Protein AF-A0A645B9A8-F1 (afdb_monomer_lite)

Radius of gyration: 16.45 Å; chains: 1; bounding box: 46×28×42 Å

Secondary structure (DSSP, 8-state):
-HHHHHHHHHHHGGG-SSTT--SS-HHHHHHHHHTTSSPPPBTTB--HHHHHHHHHHHHHTTTS-HHHHHHHHHHHHHHHHH-TT--HHHHHHHHHHHHHHHHHHSTT-TTTHHHHHHHT----TT-TTHHHHHHHHHHHHHHHHHHHHHHHHHHHHHHH--

Foldseek 3Di:
DVVLQVVQCVVCVVLDPDNPDGLADPVRLVVCCVLCLAPHDDVPDDDPLSSLSSVLCSLCVVPDDSVVSSVLSVVVRVCCVVPVPDCLSVLLSVLLVLLLVQVVPPDPDPPPSPVVSVVSRDDDPPDPCRVSSVVSSVSSNVSSVVSVVVVVVSVCCVVPPD

Structure (mmCIF, N/CA/C/O backbone):
data_AF-A0A645B9A8-F1
#
_entry.id   AF-A0A645B9A8-F1
#
loop_
_atom_site.group_PDB
_atom_site.id
_atom_site.type_symbol
_atom_site.label_atom_id
_atom_site.label_alt_id
_atom_site.label_comp_id
_atom_site.label_asym_id
_atom_site.label_entity_id
_atom_site.label_seq_id
_atom_site.pdbx_PDB_ins_code
_atom_site.Cartn_x
_atom_site.Cartn_y
_atom_site.Cartn_z
_atom_site.occupancy
_atom_site.B_iso_or_equiv
_atom_site.auth_seq_id
_atom_site.auth_comp_id
_atom_site.auth_asym_id
_atom_site.auth_atom_id
_atom_site.pdbx_PDB_model_num
ATOM 1 N N . MET A 1 1 ? -7.851 -13.885 -8.455 1.00 72.25 1 MET A N 1
ATOM 2 C CA . MET A 1 1 ? -8.373 -12.703 -7.731 1.00 72.25 1 MET A CA 1
ATOM 3 C C . MET A 1 1 ? -8.758 -13.058 -6.315 1.00 72.25 1 MET A C 1
ATOM 5 O O . MET A 1 1 ? -8.190 -12.476 -5.407 1.00 72.25 1 MET A O 1
ATOM 9 N N . ASP A 1 2 ? -9.635 -14.039 -6.125 1.00 81.56 2 ASP A N 1
ATOM 10 C CA . ASP A 1 2 ? -10.173 -14.401 -4.807 1.00 81.56 2 ASP A CA 1
ATOM 11 C C . ASP A 1 2 ? -9.069 -14.788 -3.815 1.00 81.56 2 ASP A C 1
ATOM 13 O O . ASP A 1 2 ? -9.028 -14.256 -2.714 1.00 81.56 2 ASP A O 1
ATOM 17 N N . GLN A 1 3 ? -8.075 -15.559 -4.263 1.00 87.56 3 GLN A N 1
ATOM 18 C CA . GLN A 1 3 ? -6.880 -15.877 -3.470 1.00 87.56 3 GLN A CA 1
ATOM 19 C C . GLN A 1 3 ? -6.110 -14.637 -2.981 1.00 87.56 3 GLN A C 1
ATOM 21 O O . GLN A 1 3 ? -5.619 -14.629 -1.859 1.00 87.56 3 GLN A O 1
ATOM 26 N N . VAL A 1 4 ? -6.017 -13.578 -3.796 1.00 91.94 4 VAL A N 1
ATOM 27 C CA . VAL A 1 4 ? -5.301 -12.344 -3.426 1.00 91.94 4 VAL A CA 1
ATOM 28 C C . VAL A 1 4 ? -6.094 -11.579 -2.380 1.00 91.94 4 VAL A C 1
ATOM 30 O O . VAL A 1 4 ? -5.535 -11.180 -1.366 1.00 91.94 4 VAL A O 1
ATOM 33 N N . THR A 1 5 ? -7.401 -11.412 -2.590 1.00 92.88 5 THR A N 1
ATOM 34 C CA . THR A 1 5 ? -8.262 -10.744 -1.606 1.00 92.88 5 THR A CA 1
ATOM 35 C C . THR A 1 5 ? -8.293 -11.507 -0.285 1.00 92.88 5 THR A C 1
ATOM 37 O O . THR A 1 5 ? -8.183 -10.878 0.759 1.00 92.88 5 THR A O 1
ATOM 40 N N . THR A 1 6 ? -8.341 -12.844 -0.314 1.00 93.50 6 THR A N 1
ATOM 41 C CA . THR A 1 6 ? -8.257 -13.681 0.892 1.00 93.50 6 THR A CA 1
ATOM 42 C C . THR A 1 6 ? -6.913 -13.518 1.590 1.00 93.50 6 THR A C 1
ATOM 44 O O . THR A 1 6 ? -6.884 -13.300 2.794 1.00 93.50 6 THR A O 1
ATOM 47 N N . PHE A 1 7 ? -5.800 -13.559 0.851 1.00 94.62 7 PHE A N 1
ATOM 48 C CA . PHE A 1 7 ? -4.473 -13.347 1.430 1.00 94.62 7 PHE A CA 1
ATOM 49 C C . PHE A 1 7 ? -4.370 -11.987 2.130 1.00 94.62 7 PHE A C 1
ATOM 51 O O . PHE A 1 7 ? -3.916 -11.917 3.273 1.00 94.62 7 PHE A O 1
ATOM 58 N N . MET A 1 8 ? -4.835 -10.918 1.477 1.00 95.81 8 MET A N 1
ATOM 59 C CA . MET A 1 8 ? -4.830 -9.577 2.062 1.00 95.81 8 MET A CA 1
ATOM 60 C C . MET A 1 8 ? -5.710 -9.485 3.298 1.00 95.81 8 MET A C 1
ATOM 62 O O . MET A 1 8 ? -5.283 -8.935 4.309 1.00 95.81 8 MET A O 1
ATOM 66 N N . GLU A 1 9 ? -6.900 -10.073 3.242 1.00 94.25 9 GLU A N 1
ATOM 67 C CA . GLU A 1 9 ? -7.806 -10.142 4.380 1.00 94.25 9 GLU A CA 1
ATOM 68 C C . GLU A 1 9 ? -7.142 -10.832 5.578 1.00 94.25 9 GLU A C 1
ATOM 70 O O . GLU A 1 9 ? -7.130 -10.291 6.682 1.00 94.25 9 GLU A O 1
ATOM 75 N N . THR A 1 10 ? -6.514 -11.989 5.361 1.00 93.81 10 THR A N 1
ATOM 76 C CA . THR A 1 10 ? -5.836 -12.745 6.419 1.00 93.81 10 THR A CA 1
ATOM 77 C C . THR A 1 10 ? -4.654 -11.976 7.006 1.00 93.81 10 THR A C 1
ATOM 79 O O . THR A 1 10 ? -4.483 -11.969 8.223 1.00 93.81 10 THR A O 1
ATOM 82 N N . LYS A 1 11 ? -3.827 -11.335 6.171 1.00 93.25 11 LYS A N 1
ATOM 83 C CA . LYS A 1 11 ? -2.593 -10.676 6.627 1.00 93.25 11 LYS A CA 1
ATOM 84 C C . LYS A 1 11 ? -2.811 -9.289 7.221 1.00 93.25 11 LYS A C 1
ATOM 86 O O . LYS A 1 11 ? -1.996 -8.864 8.034 1.00 93.25 11 LYS A O 1
ATOM 91 N N . LEU A 1 12 ? -3.885 -8.599 6.841 1.00 92.75 12 LEU A N 1
ATOM 92 C CA . LEU A 1 12 ? -4.107 -7.201 7.213 1.00 92.75 12 LEU A CA 1
ATOM 93 C C . LEU A 1 12 ? -5.367 -6.984 8.063 1.00 92.75 12 LEU A C 1
ATOM 95 O O . LEU A 1 12 ? -5.639 -5.851 8.447 1.00 92.75 12 LEU A O 1
ATOM 99 N N . SER A 1 13 ? -6.112 -8.035 8.424 1.00 91.56 13 SER A N 1
ATOM 100 C CA . SER A 1 13 ? -7.327 -7.941 9.259 1.00 91.56 13 SER A CA 1
ATOM 101 C C . SER A 1 13 ? -7.138 -7.139 10.552 1.00 91.56 13 SER A C 1
ATOM 103 O O . SER A 1 13 ? -8.035 -6.396 10.944 1.00 91.56 13 SER A O 1
ATOM 105 N N . ALA A 1 14 ? -5.958 -7.213 11.175 1.00 87.88 14 ALA A N 1
ATOM 106 C CA . ALA A 1 14 ? -5.615 -6.466 12.388 1.00 87.88 14 ALA A CA 1
ATOM 107 C C . ALA A 1 14 ? -5.578 -4.932 12.207 1.00 87.88 14 ALA A C 1
ATOM 109 O O . ALA A 1 14 ? -5.473 -4.198 13.195 1.00 87.88 14 ALA A O 1
ATOM 110 N N . TYR A 1 15 ? -5.626 -4.434 10.968 1.00 87.06 15 TYR A N 1
ATOM 111 C CA . TYR A 1 15 ? -5.667 -3.005 10.641 1.00 87.06 15 TYR A CA 1
ATOM 112 C C . TYR A 1 15 ? -7.081 -2.474 10.389 1.00 87.06 15 TYR A C 1
ATOM 114 O O . TYR A 1 15 ? -7.242 -1.268 10.219 1.00 87.06 15 TYR A O 1
ATOM 122 N N . LYS A 1 16 ? -8.105 -3.333 10.391 1.00 89.69 16 LYS A N 1
ATOM 123 C CA . LYS A 1 16 ? -9.497 -2.884 10.312 1.00 89.69 16 LYS A CA 1
ATOM 124 C C . LYS A 1 16 ? -9.913 -2.143 11.581 1.00 89.69 16 LYS A C 1
ATOM 126 O O . LYS A 1 16 ? -9.421 -2.454 12.669 1.00 89.69 16 LYS A O 1
ATOM 131 N N . ARG A 1 17 ? -10.864 -1.217 11.441 1.00 89.00 17 ARG A N 1
ATOM 132 C CA . ARG A 1 17 ? -11.576 -0.637 12.585 1.00 89.00 17 ARG A CA 1
ATOM 133 C C . ARG A 1 17 ? -12.731 -1.547 12.996 1.00 89.00 17 ARG A C 1
ATOM 135 O O . ARG A 1 17 ? -12.865 -1.868 14.173 1.00 89.00 17 ARG A O 1
ATOM 142 N N . SER A 1 18 ? -13.512 -2.017 12.024 1.00 87.81 18 SER A N 1
ATOM 143 C CA . SER A 1 18 ? -14.673 -2.890 12.230 1.00 87.81 18 SER A CA 1
ATOM 144 C C . SER A 1 18 ? -14.524 -4.225 11.495 1.00 87.81 18 SER A C 1
ATOM 146 O O . SER A 1 18 ? -13.825 -4.326 10.488 1.00 87.81 18 SER A O 1
ATOM 148 N N . LYS A 1 19 ? -15.188 -5.284 11.985 1.00 85.75 19 LYS A N 1
ATOM 149 C CA . LYS A 1 19 ? -15.094 -6.634 11.388 1.00 85.75 19 LYS A CA 1
ATOM 150 C C . LYS A 1 19 ? -15.531 -6.657 9.917 1.00 85.75 19 LYS A C 1
ATOM 152 O O . LYS A 1 19 ? -14.916 -7.365 9.114 1.00 85.75 19 LYS A O 1
ATOM 157 N N . ASP A 1 20 ? -16.527 -5.843 9.578 1.00 88.00 20 ASP A N 1
ATOM 158 C CA . ASP A 1 20 ? -17.136 -5.785 8.247 1.00 88.00 20 ASP A CA 1
ATOM 159 C C . ASP A 1 20 ? -16.334 -4.966 7.226 1.00 88.00 20 ASP A C 1
ATOM 161 O O . ASP A 1 20 ? -16.535 -5.136 6.018 1.00 88.00 20 ASP A O 1
ATOM 165 N N . ASP A 1 21 ? -15.380 -4.142 7.683 1.00 89.25 21 ASP A N 1
ATOM 166 C CA . ASP A 1 21 ? -14.511 -3.358 6.803 1.00 89.25 21 ASP A CA 1
ATOM 167 C C . ASP A 1 21 ? -13.776 -4.282 5.834 1.00 89.25 21 ASP A C 1
ATOM 169 O O . ASP A 1 21 ? -13.283 -5.343 6.212 1.00 89.25 21 ASP A O 1
ATOM 173 N N . LYS A 1 22 ? -13.652 -3.888 4.569 1.00 88.88 22 LYS A N 1
ATOM 174 C CA . LYS A 1 22 ? -12.876 -4.658 3.589 1.00 88.88 22 LYS A CA 1
ATOM 175 C C . LYS A 1 22 ? -11.447 -4.131 3.525 1.00 88.88 22 LYS A C 1
ATOM 177 O O . LYS A 1 22 ? -11.246 -2.926 3.391 1.00 88.88 22 LYS A O 1
ATOM 182 N N . ILE A 1 23 ? -10.457 -5.029 3.556 1.00 93.94 23 ILE A N 1
ATOM 183 C CA . ILE A 1 23 ? -9.046 -4.654 3.372 1.00 93.94 23 ILE A CA 1
ATOM 184 C C . ILE A 1 23 ? -8.825 -4.110 1.957 1.00 93.94 23 ILE A C 1
ATOM 186 O O . ILE A 1 23 ? -8.508 -2.935 1.766 1.00 93.94 23 ILE A O 1
ATOM 190 N N . LEU A 1 24 ? -9.030 -4.969 0.959 1.00 94.06 24 LEU A N 1
ATOM 191 C CA . LEU A 1 24 ? -8.940 -4.646 -0.459 1.00 94.06 24 LEU A CA 1
ATOM 192 C C . LEU A 1 24 ? -10.000 -5.447 -1.212 1.00 94.06 24 LEU A C 1
ATOM 194 O O . LEU A 1 24 ? -10.028 -6.676 -1.152 1.00 94.06 24 LEU A O 1
ATOM 198 N N . THR A 1 25 ? -10.879 -4.757 -1.936 1.00 94.12 25 THR A N 1
ATOM 199 C CA . THR A 1 25 ? -11.890 -5.419 -2.770 1.00 94.12 25 THR A CA 1
ATOM 200 C C . THR A 1 25 ? -11.318 -5.789 -4.139 1.00 94.12 25 THR A C 1
ATOM 202 O O . THR A 1 25 ? -10.327 -5.214 -4.598 1.00 94.12 25 THR A O 1
ATOM 205 N N . LYS A 1 26 ? -11.977 -6.719 -4.847 1.00 93.19 26 LYS A N 1
ATOM 206 C CA . LYS A 1 26 ? -11.613 -7.076 -6.232 1.00 93.19 26 LYS A CA 1
ATOM 207 C C . LYS A 1 26 ? -11.591 -5.837 -7.137 1.00 93.19 26 LYS A C 1
ATOM 209 O O . LYS A 1 26 ? -10.684 -5.690 -7.952 1.00 93.19 26 LYS A O 1
ATOM 214 N N . THR A 1 27 ? -12.556 -4.933 -6.956 1.00 93.88 27 THR A N 1
ATOM 215 C CA . THR A 1 27 ? -12.651 -3.670 -7.698 1.00 93.88 27 THR A CA 1
ATOM 216 C C . THR A 1 27 ? -11.472 -2.749 -7.402 1.00 93.88 27 THR A C 1
ATOM 218 O O . THR A 1 27 ? -10.873 -2.245 -8.344 1.00 93.88 27 THR A O 1
ATOM 221 N N . MET A 1 28 ? -11.073 -2.585 -6.135 1.00 94.62 28 MET A N 1
ATOM 222 C CA . MET A 1 28 ? -9.907 -1.762 -5.778 1.00 94.62 28 MET A CA 1
ATOM 223 C C . MET A 1 28 ? -8.625 -2.290 -6.424 1.00 94.62 28 MET A C 1
ATOM 225 O O . MET A 1 28 ? -7.915 -1.533 -7.077 1.00 94.62 28 MET A O 1
ATOM 229 N N . ILE A 1 29 ? -8.369 -3.599 -6.326 1.00 94.75 29 ILE A N 1
ATOM 230 C CA . ILE A 1 29 ? -7.182 -4.222 -6.936 1.00 94.75 29 ILE A CA 1
ATOM 231 C C . ILE A 1 29 ? -7.191 -4.040 -8.462 1.00 94.75 29 ILE A C 1
ATOM 233 O O . ILE A 1 29 ? -6.159 -3.722 -9.052 1.00 94.75 29 ILE A O 1
ATOM 237 N N . ASN A 1 30 ? -8.349 -4.208 -9.106 1.00 92.12 30 ASN A N 1
ATOM 238 C CA . ASN A 1 30 ? -8.487 -3.963 -10.541 1.00 92.12 30 ASN A CA 1
ATOM 239 C C . ASN A 1 30 ? -8.248 -2.490 -10.897 1.00 92.12 30 ASN A C 1
ATOM 241 O O . ASN A 1 30 ? -7.621 -2.216 -11.916 1.00 92.12 30 ASN A O 1
ATOM 245 N N . ASN A 1 31 ? -8.719 -1.551 -10.074 1.00 93.38 31 ASN A N 1
ATOM 246 C CA . ASN A 1 31 ? -8.502 -0.121 -10.286 1.00 93.38 31 ASN A CA 1
ATOM 247 C C . ASN A 1 31 ? -7.017 0.234 -10.177 1.00 93.38 31 ASN A C 1
ATOM 249 O O . ASN A 1 31 ? -6.522 0.970 -11.021 1.00 93.38 31 ASN A O 1
ATOM 253 N N . TYR A 1 32 ? -6.288 -0.349 -9.225 1.00 95.31 32 TYR A N 1
ATOM 254 C CA . TYR A 1 32 ? -4.840 -0.151 -9.105 1.00 95.31 32 TYR A CA 1
ATOM 255 C C . TYR A 1 32 ? -4.066 -0.707 -10.304 1.00 95.31 32 TYR A C 1
ATOM 257 O O . TYR A 1 32 ? -3.173 -0.038 -10.817 1.00 95.31 32 TYR A O 1
ATOM 265 N N . ALA A 1 33 ? -4.448 -1.885 -10.807 1.00 92.81 33 ALA A N 1
ATOM 266 C CA . ALA A 1 33 ? -3.858 -2.436 -12.026 1.00 92.81 33 ALA A CA 1
ATOM 267 C C . ALA A 1 33 ? -4.166 -1.563 -13.260 1.00 92.81 33 ALA A C 1
ATOM 269 O O . ALA A 1 33 ? -3.284 -1.322 -14.081 1.00 92.81 33 ALA A O 1
ATOM 270 N N . LYS A 1 34 ? -5.400 -1.048 -13.384 1.00 89.88 34 LYS A N 1
ATOM 271 C CA . LYS A 1 34 ? -5.801 -0.123 -14.463 1.00 89.88 34 LYS A CA 1
ATOM 272 C C . LYS A 1 34 ? -5.060 1.213 -14.392 1.00 89.88 34 LYS A C 1
ATOM 274 O O . LYS A 1 34 ? -4.655 1.726 -15.429 1.00 89.88 34 LYS A O 1
ATOM 279 N N . ALA A 1 35 ? -4.857 1.734 -13.184 1.00 90.50 35 ALA A N 1
ATOM 280 C CA . ALA A 1 35 ? -4.062 2.929 -12.913 1.00 90.50 35 ALA A CA 1
ATOM 281 C C . ALA A 1 35 ? -2.547 2.688 -13.047 1.00 90.50 35 ALA A C 1
ATOM 283 O O . ALA A 1 35 ? -1.776 3.620 -12.884 1.00 90.50 35 ALA A O 1
ATOM 284 N N . LYS A 1 36 ? -2.119 1.457 -13.371 1.00 91.44 36 LYS A N 1
ATOM 285 C CA . LYS A 1 36 ? -0.716 1.068 -13.581 1.00 91.44 36 LYS A CA 1
ATOM 286 C C . LYS A 1 36 ? 0.190 1.265 -12.358 1.00 91.44 36 LYS A C 1
ATOM 288 O O . LYS A 1 36 ? 1.405 1.318 -12.521 1.00 91.44 36 LYS A O 1
ATOM 293 N N . LEU A 1 37 ? -0.379 1.228 -11.146 1.00 92.69 37 LEU A N 1
ATOM 294 C CA . LEU A 1 37 ? 0.388 1.274 -9.888 1.00 92.69 37 LEU A CA 1
ATOM 295 C C . LEU A 1 37 ? 1.314 0.063 -9.702 1.00 92.69 37 LEU A C 1
ATOM 297 O O . LEU A 1 37 ? 2.204 0.062 -8.858 1.00 92.69 37 LEU A O 1
ATOM 301 N N . PHE A 1 38 ? 1.063 -1.007 -10.451 1.00 91.00 38 PHE A N 1
ATOM 302 C CA . PHE A 1 38 ? 1.932 -2.166 -10.577 1.00 91.00 38 PHE A CA 1
ATOM 303 C C . PHE A 1 38 ? 1.689 -2.836 -11.941 1.00 91.00 38 PHE A C 1
ATOM 305 O O . PHE A 1 38 ? 0.627 -2.625 -12.541 1.00 91.00 38 PHE A O 1
ATOM 312 N N . PRO A 1 39 ? 2.640 -3.646 -12.451 1.00 87.56 39 PRO A N 1
ATOM 313 C CA . PRO A 1 39 ? 2.470 -4.366 -13.712 1.00 87.56 39 PRO A CA 1
ATOM 314 C C . PRO A 1 39 ? 1.181 -5.194 -13.735 1.00 87.56 39 PRO A C 1
ATOM 316 O O . PRO A 1 39 ? 0.823 -5.819 -12.743 1.00 87.56 39 PRO A O 1
ATOM 319 N N . ALA A 1 40 ? 0.468 -5.225 -14.861 1.00 87.81 40 ALA A N 1
ATOM 320 C CA . ALA A 1 40 ? -0.765 -6.002 -14.938 1.00 87.81 40 ALA A CA 1
ATOM 321 C C . ALA A 1 40 ? -0.486 -7.509 -14.718 1.00 87.81 40 ALA A C 1
ATOM 323 O O . ALA A 1 40 ? 0.469 -8.051 -15.282 1.00 87.81 40 ALA A O 1
ATOM 324 N N . PRO A 1 41 ? -1.328 -8.221 -13.948 1.00 87.75 41 PRO A N 1
ATOM 325 C CA . PRO A 1 41 ? -1.132 -9.642 -13.682 1.00 87.75 41 PRO A CA 1
ATOM 326 C C . PRO A 1 41 ? -1.336 -10.478 -14.953 1.00 87.75 41 PRO A C 1
ATOM 328 O O . PRO A 1 41 ? -2.355 -10.370 -15.641 1.00 87.75 41 PRO A O 1
ATOM 331 N N . VAL A 1 42 ? -0.419 -11.404 -15.231 1.00 86.62 42 VAL A N 1
ATOM 332 C CA . VAL A 1 42 ? -0.513 -12.296 -16.398 1.00 86.62 42 VAL A CA 1
ATOM 333 C C . VAL A 1 42 ? -1.540 -13.394 -16.125 1.00 86.62 42 VAL A C 1
ATOM 335 O O . VAL A 1 42 ? -1.413 -14.149 -15.163 1.00 86.62 42 VAL A O 1
ATOM 338 N N . LYS A 1 43 ? -2.581 -13.505 -16.962 1.00 86.69 43 LYS A N 1
ATOM 339 C CA . LYS A 1 43 ? -3.676 -14.488 -16.793 1.00 86.69 43 LYS A CA 1
ATOM 340 C C . LYS A 1 43 ? -4.292 -14.460 -15.378 1.00 86.69 43 LYS A C 1
ATOM 342 O O . LYS A 1 43 ? -4.608 -15.504 -14.812 1.00 86.69 43 LYS A O 1
ATOM 347 N N . LYS A 1 44 ? -4.439 -13.262 -14.789 1.00 83.38 44 LYS A N 1
ATOM 348 C CA . LYS A 1 44 ? -4.927 -13.038 -13.408 1.00 83.38 44 LYS A CA 1
ATOM 349 C C . LYS A 1 44 ? -4.061 -13.689 -12.312 1.00 83.38 44 LYS A C 1
ATOM 351 O O . LYS A 1 44 ? -4.536 -13.840 -11.182 1.00 83.38 44 LYS A O 1
ATOM 356 N N . LYS A 1 45 ? -2.815 -14.070 -12.620 1.00 86.94 45 LYS A N 1
ATOM 357 C CA . LYS A 1 45 ? -1.842 -14.573 -11.646 1.00 86.94 45 LYS A CA 1
ATOM 358 C C . LYS A 1 45 ? -1.045 -13.406 -11.072 1.00 86.94 45 LYS A C 1
ATOM 360 O O . LYS A 1 45 ? -0.389 -12.674 -11.806 1.00 86.94 45 LYS A O 1
ATOM 365 N N . TYR A 1 46 ? -1.118 -13.260 -9.755 1.00 93.12 46 TYR A N 1
ATOM 366 C CA . TYR A 1 46 ? -0.390 -12.252 -8.992 1.00 93.12 46 TYR A CA 1
ATOM 367 C C . TYR A 1 46 ? 0.847 -12.917 -8.401 1.00 93.12 46 TYR A C 1
ATOM 369 O O . TYR A 1 46 ? 0.737 -13.957 -7.754 1.00 93.12 46 TYR A O 1
ATOM 377 N N . ASN A 1 47 ? 2.017 -12.341 -8.654 1.00 92.81 47 ASN A N 1
ATOM 378 C CA . ASN A 1 47 ? 3.277 -12.830 -8.097 1.00 92.81 47 ASN A CA 1
ATOM 379 C C . ASN A 1 47 ? 3.626 -12.095 -6.790 1.00 92.81 47 ASN A C 1
ATOM 381 O O . ASN A 1 47 ? 2.911 -11.187 -6.361 1.00 92.81 47 ASN A O 1
ATOM 385 N N . ARG A 1 48 ? 4.757 -12.464 -6.181 1.00 93.75 48 ARG A N 1
ATOM 386 C CA . ARG A 1 48 ? 5.254 -11.863 -4.936 1.00 93.75 48 ARG A CA 1
ATOM 387 C C . ARG A 1 48 ? 5.355 -10.333 -5.006 1.00 93.75 48 ARG A C 1
ATOM 389 O O . ARG A 1 48 ? 4.923 -9.671 -4.069 1.00 93.75 48 ARG A O 1
ATOM 396 N N . ASN A 1 49 ? 5.833 -9.776 -6.117 1.00 94.69 49 ASN A N 1
ATOM 397 C CA . ASN A 1 49 ? 5.993 -8.327 -6.284 1.00 94.69 49 ASN A CA 1
ATOM 398 C C . ASN A 1 49 ? 4.642 -7.611 -6.266 1.00 94.69 49 ASN A C 1
ATOM 400 O O . ASN A 1 49 ? 4.502 -6.581 -5.613 1.00 94.69 49 ASN A O 1
ATOM 404 N N . HIS A 1 50 ? 3.617 -8.201 -6.890 1.00 95.19 50 HIS A N 1
ATOM 405 C CA . HIS A 1 50 ? 2.262 -7.656 -6.804 1.00 95.19 50 HIS A CA 1
ATOM 406 C C . HIS A 1 50 ? 1.755 -7.643 -5.359 1.00 95.19 50 HIS A C 1
ATOM 408 O O . HIS A 1 50 ? 1.116 -6.682 -4.945 1.00 95.19 50 HIS A O 1
ATOM 414 N N . LEU A 1 51 ? 2.023 -8.701 -4.586 1.00 95.75 51 LEU A N 1
ATOM 415 C CA . LEU A 1 51 ? 1.587 -8.776 -3.191 1.00 95.75 51 LEU A CA 1
ATOM 416 C C . LEU A 1 51 ? 2.294 -7.728 -2.322 1.00 95.75 51 LEU A C 1
ATOM 418 O O . LEU A 1 51 ? 1.621 -7.050 -1.552 1.00 95.75 51 LEU A O 1
ATOM 422 N N . MET A 1 52 ? 3.609 -7.549 -2.482 1.00 96.94 52 MET A N 1
ATOM 423 C CA . MET A 1 52 ? 4.371 -6.519 -1.761 1.00 96.94 52 MET A CA 1
ATOM 424 C C . MET A 1 52 ? 3.838 -5.112 -2.071 1.00 96.94 52 MET A C 1
ATOM 426 O O . MET A 1 52 ? 3.532 -4.356 -1.149 1.00 96.94 52 MET A O 1
ATOM 430 N N . LEU A 1 53 ? 3.621 -4.798 -3.355 1.00 96.94 53 LEU A N 1
ATOM 431 C CA . LEU A 1 53 ? 3.063 -3.509 -3.781 1.00 96.94 53 LEU A CA 1
ATOM 432 C C . LEU A 1 53 ? 1.646 -3.293 -3.245 1.00 96.94 53 LEU A C 1
ATOM 434 O O . LEU A 1 53 ? 1.342 -2.223 -2.736 1.00 96.94 53 LEU A O 1
ATOM 438 N N . LEU A 1 54 ? 0.777 -4.303 -3.296 1.00 97.00 54 LEU A N 1
ATOM 439 C CA . LEU A 1 54 ? -0.589 -4.175 -2.790 1.00 97.00 54 LEU A CA 1
ATOM 440 C C . LEU A 1 54 ? -0.645 -3.990 -1.262 1.00 97.00 54 LEU A C 1
ATOM 442 O O . LEU A 1 54 ? -1.527 -3.279 -0.781 1.00 97.00 54 LEU A O 1
ATOM 446 N N . VAL A 1 55 ? 0.275 -4.595 -0.499 1.00 96.62 55 VAL A N 1
ATOM 447 C CA . VAL A 1 55 ? 0.400 -4.327 0.945 1.00 96.62 55 VAL A CA 1
ATOM 448 C C . VAL A 1 55 ? 0.805 -2.870 1.168 1.00 96.62 55 VAL A C 1
ATOM 450 O O . VAL A 1 55 ? 0.157 -2.182 1.951 1.00 96.62 55 VAL A O 1
ATOM 453 N N . ILE A 1 56 ? 1.818 -2.378 0.449 1.00 96.94 56 ILE A N 1
ATOM 454 C CA . ILE A 1 56 ? 2.249 -0.975 0.530 1.00 96.94 56 ILE A CA 1
ATOM 455 C C . ILE A 1 56 ? 1.085 -0.028 0.182 1.00 96.94 56 ILE A C 1
ATOM 457 O O . ILE A 1 56 ? 0.749 0.856 0.970 1.00 96.94 56 ILE A O 1
ATOM 461 N N . ILE A 1 57 ? 0.394 -0.265 -0.937 1.00 97.00 57 ILE A N 1
ATOM 462 C CA . ILE A 1 57 ? -0.759 0.535 -1.383 1.00 97.00 57 ILE A CA 1
ATOM 463 C C . ILE A 1 57 ? -1.871 0.551 -0.327 1.00 97.00 57 ILE A C 1
ATOM 465 O O . ILE A 1 57 ? -2.482 1.596 -0.107 1.00 97.00 57 ILE A O 1
ATOM 469 N N . TYR A 1 58 ? -2.137 -0.567 0.358 1.00 95.81 58 TYR A N 1
ATOM 470 C CA . TYR A 1 58 ? -3.146 -0.604 1.421 1.00 95.81 58 TYR A CA 1
ATOM 471 C C . TYR A 1 58 ? -2.853 0.395 2.551 1.00 95.81 58 TYR A C 1
ATOM 473 O O . TYR A 1 58 ? -3.789 1.005 3.066 1.00 95.81 58 TYR A O 1
ATOM 481 N N . HIS A 1 59 ? -1.581 0.589 2.907 1.00 93.94 59 HIS A N 1
ATOM 482 C CA . HIS A 1 59 ? -1.181 1.550 3.937 1.00 93.94 59 HIS A CA 1
ATOM 483 C C . HIS A 1 59 ? -1.138 2.995 3.432 1.00 93.94 59 HIS A C 1
ATOM 485 O O . HIS A 1 59 ? -1.369 3.915 4.211 1.00 93.94 59 HIS A O 1
ATOM 491 N N . LEU A 1 60 ? -0.899 3.204 2.138 1.00 96.50 60 LEU A N 1
ATOM 492 C CA . LEU A 1 60 ? -0.868 4.540 1.542 1.00 96.50 60 LEU A CA 1
ATOM 493 C C . LEU A 1 60 ? -2.264 5.091 1.216 1.00 96.50 60 LEU A C 1
ATOM 495 O O . LEU A 1 60 ? -2.489 6.289 1.357 1.00 96.50 60 LEU A O 1
ATOM 499 N N . LYS A 1 61 ? -3.218 4.243 0.803 1.00 94.75 61 LYS A N 1
ATOM 500 C CA . LYS A 1 61 ? -4.514 4.673 0.226 1.00 94.75 61 LYS A CA 1
ATOM 501 C C . LYS A 1 61 ? -5.402 5.519 1.146 1.00 94.75 61 LYS A C 1
ATOM 503 O O . LYS A 1 61 ? -6.385 6.085 0.682 1.00 94.75 61 LYS A O 1
ATOM 508 N N . SER A 1 62 ? -5.160 5.489 2.455 1.00 90.44 62 SER A N 1
ATOM 509 C CA . SER A 1 62 ? -5.892 6.273 3.458 1.00 90.44 62 SER A CA 1
ATOM 510 C C . SER A 1 62 ? -5.297 7.660 3.688 1.00 90.44 62 SER A C 1
ATOM 512 O O . SER A 1 62 ? -5.948 8.468 4.345 1.00 90.44 62 SER A O 1
ATOM 514 N N . VAL A 1 63 ? -4.088 7.908 3.179 1.00 94.56 63 VAL A N 1
ATOM 515 C CA . VAL A 1 63 ? -3.289 9.116 3.427 1.00 94.56 63 VAL A CA 1
ATOM 516 C C . VAL A 1 63 ? -3.017 9.869 2.125 1.00 94.56 63 VAL A C 1
ATOM 518 O O . VAL A 1 63 ? -3.085 11.091 2.101 1.00 94.56 63 VAL A O 1
ATOM 521 N N . LEU A 1 64 ? -2.738 9.146 1.038 1.00 96.81 64 LEU A N 1
ATOM 522 C CA . LEU A 1 64 ? -2.346 9.707 -0.253 1.00 96.81 64 LEU A CA 1
ATOM 523 C C . LEU A 1 64 ? -3.398 9.460 -1.335 1.00 96.81 64 LEU A C 1
ATOM 525 O O . LEU A 1 64 ? -4.120 8.455 -1.312 1.00 96.81 64 LEU A O 1
ATOM 529 N N . SER A 1 65 ? -3.442 10.361 -2.320 1.00 96.44 65 SER A N 1
ATOM 530 C CA . SER A 1 65 ? -4.254 10.163 -3.518 1.00 96.44 65 SER A CA 1
ATOM 531 C C . SER A 1 65 ? -3.676 9.048 -4.397 1.00 96.44 65 SER A C 1
ATOM 533 O O . SER A 1 65 ? -2.506 8.679 -4.292 1.00 96.44 65 SER A O 1
ATOM 535 N N . ILE A 1 66 ? -4.485 8.510 -5.315 1.00 95.12 66 ILE A N 1
ATOM 536 C CA . ILE A 1 66 ? -4.010 7.472 -6.241 1.00 95.12 66 ILE A CA 1
ATOM 537 C C . ILE A 1 66 ? -2.869 7.968 -7.146 1.00 95.12 66 ILE A C 1
ATOM 539 O O . ILE A 1 66 ? -1.986 7.185 -7.480 1.00 95.12 66 ILE A O 1
ATOM 543 N N . ASN A 1 67 ? -2.871 9.258 -7.497 1.00 96.12 67 ASN A N 1
ATOM 544 C CA . ASN A 1 67 ? -1.839 9.869 -8.332 1.00 96.12 67 ASN A CA 1
ATOM 545 C C . ASN A 1 67 ? -0.521 10.009 -7.564 1.00 96.12 67 ASN A C 1
ATOM 547 O O . ASN A 1 67 ? 0.531 9.683 -8.101 1.00 96.12 67 ASN A O 1
ATOM 551 N N . ASP A 1 68 ? -0.577 10.412 -6.293 1.00 97.69 68 ASP A N 1
ATOM 552 C CA . ASP A 1 68 ? 0.623 10.507 -5.450 1.00 97.69 68 ASP A CA 1
ATOM 553 C C . ASP A 1 68 ? 1.240 9.124 -5.213 1.00 97.69 68 ASP A C 1
ATOM 555 O O . ASP A 1 68 ? 2.459 8.965 -5.226 1.00 97.69 68 ASP A O 1
ATOM 559 N N . ILE A 1 69 ? 0.397 8.098 -5.052 1.00 97.62 69 ILE A N 1
ATOM 560 C CA . ILE A 1 69 ? 0.849 6.707 -4.945 1.00 97.62 69 ILE A CA 1
ATOM 561 C C . ILE A 1 69 ? 1.513 6.243 -6.249 1.00 97.62 69 ILE A C 1
ATOM 563 O O . ILE A 1 69 ? 2.521 5.538 -6.181 1.00 97.62 69 ILE A O 1
ATOM 567 N N . ASP A 1 70 ? 0.991 6.627 -7.421 1.00 95.94 70 ASP A N 1
ATOM 568 C CA . ASP A 1 70 ? 1.641 6.327 -8.706 1.00 95.94 70 ASP A CA 1
ATOM 569 C C . ASP A 1 70 ? 3.027 6.970 -8.780 1.00 95.94 70 ASP A C 1
ATOM 571 O O . ASP A 1 70 ? 4.004 6.268 -9.034 1.00 95.94 70 ASP A O 1
ATOM 575 N N . ILE A 1 71 ? 3.131 8.267 -8.467 1.00 96.69 71 ILE A N 1
ATOM 576 C CA . ILE A 1 71 ? 4.403 9.005 -8.445 1.00 96.69 71 ILE A CA 1
ATOM 577 C C . ILE A 1 71 ? 5.409 8.314 -7.517 1.00 96.69 71 ILE A C 1
ATOM 579 O O . ILE A 1 71 ? 6.540 8.050 -7.926 1.00 96.69 71 ILE A O 1
ATOM 583 N N . LEU A 1 72 ? 4.985 7.958 -6.301 1.00 97.12 72 LEU A N 1
ATOM 584 C CA . LEU A 1 72 ? 5.834 7.313 -5.301 1.00 97.12 72 LEU A CA 1
ATOM 585 C C . LEU A 1 72 ? 6.342 5.933 -5.749 1.00 97.12 72 LEU A C 1
ATOM 587 O O . LEU A 1 72 ? 7.504 5.596 -5.533 1.00 97.12 72 LEU A O 1
ATOM 591 N N . LEU A 1 73 ? 5.478 5.111 -6.353 1.00 96.50 73 LEU A N 1
ATOM 592 C CA . LEU A 1 73 ? 5.812 3.735 -6.745 1.00 96.50 73 LEU A CA 1
ATOM 593 C C . LEU A 1 73 ? 6.423 3.640 -8.149 1.00 96.50 73 LEU A C 1
ATOM 595 O O . LEU A 1 73 ? 6.921 2.573 -8.536 1.00 96.50 73 LEU A O 1
ATOM 599 N N . LYS A 1 74 ? 6.420 4.729 -8.925 1.00 95.50 74 LYS A N 1
ATOM 600 C CA . LYS A 1 74 ? 6.928 4.743 -10.298 1.00 95.50 74 LYS A CA 1
ATOM 601 C C . LYS A 1 74 ? 8.387 4.305 -10.422 1.00 95.50 74 LYS A C 1
ATOM 603 O O . LYS A 1 74 ? 8.653 3.489 -11.310 1.00 95.50 74 LYS A O 1
ATOM 608 N N . PRO A 1 7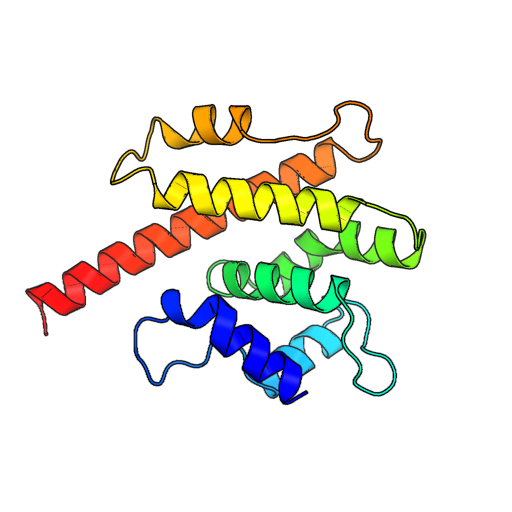5 ? 9.325 4.762 -9.569 1.00 94.88 75 PRO A N 1
ATOM 609 C CA . PRO A 1 75 ? 10.718 4.338 -9.667 1.00 94.88 75 PRO A CA 1
ATOM 610 C C . PRO A 1 75 ? 10.865 2.826 -9.473 1.00 94.88 75 PRO A C 1
ATOM 612 O O . PRO A 1 75 ? 11.512 2.162 -10.279 1.00 94.88 75 PRO A O 1
ATOM 615 N N . ILE A 1 76 ? 10.165 2.262 -8.482 1.00 94.62 76 ILE A N 1
ATOM 616 C CA . ILE A 1 76 ? 10.181 0.821 -8.193 1.00 94.62 76 ILE A CA 1
ATOM 617 C C . ILE A 1 76 ? 9.606 0.028 -9.368 1.00 94.62 76 ILE A C 1
ATOM 619 O O . ILE A 1 76 ? 10.206 -0.936 -9.837 1.00 94.62 76 ILE A O 1
ATOM 623 N N . THR A 1 77 ? 8.420 0.408 -9.845 1.00 93.25 77 THR A N 1
ATOM 624 C CA . THR A 1 77 ? 7.742 -0.330 -10.920 1.00 93.25 77 THR A CA 1
ATOM 625 C C . THR A 1 77 ? 8.510 -0.254 -12.233 1.00 93.25 77 THR A C 1
ATOM 627 O O . THR A 1 77 ? 8.615 -1.265 -12.925 1.00 93.25 77 THR A O 1
ATOM 630 N N . THR A 1 78 ? 9.103 0.900 -12.543 1.00 92.81 78 THR A N 1
ATOM 631 C CA . THR A 1 78 ? 9.978 1.069 -13.709 1.00 92.81 78 THR A CA 1
ATOM 632 C C . THR A 1 78 ? 11.194 0.156 -13.596 1.00 92.81 78 THR A C 1
ATOM 634 O O . THR A 1 78 ? 11.473 -0.596 -14.530 1.00 92.81 78 THR A O 1
ATOM 637 N N . GLU A 1 79 ? 11.860 0.125 -12.442 1.00 91.44 79 GLU A N 1
ATOM 638 C CA . GLU A 1 79 ? 13.028 -0.730 -12.231 1.00 91.44 79 GLU A CA 1
ATOM 639 C C . GLU A 1 79 ? 12.698 -2.226 -12.335 1.00 91.44 79 GLU A C 1
ATOM 641 O O . GLU A 1 79 ? 13.435 -2.981 -12.963 1.00 91.44 79 GLU A O 1
ATOM 646 N N . LEU A 1 80 ? 11.549 -2.659 -11.810 1.00 90.12 80 LEU A N 1
ATOM 647 C CA . LEU A 1 80 ? 11.085 -4.043 -11.951 1.00 90.12 80 LEU A CA 1
ATOM 648 C C . LEU A 1 80 ? 10.807 -4.435 -13.407 1.00 90.12 80 LEU A C 1
ATOM 650 O O . LEU A 1 80 ? 10.937 -5.608 -13.760 1.00 90.12 80 LEU A O 1
ATOM 654 N N . THR A 1 81 ? 10.395 -3.480 -14.246 1.00 87.38 81 THR A N 1
ATOM 655 C CA . THR A 1 81 ? 10.159 -3.737 -15.675 1.00 87.38 81 THR A CA 1
ATOM 656 C C . THR A 1 81 ? 11.441 -3.750 -16.501 1.00 87.38 81 THR A C 1
ATOM 658 O O . THR A 1 81 ? 11.521 -4.511 -17.462 1.00 87.38 81 THR A O 1
ATOM 661 N N . THR A 1 82 ? 12.444 -2.949 -16.136 1.00 89.56 82 THR A N 1
ATOM 662 C CA . THR A 1 82 ? 13.715 -2.852 -16.873 1.00 89.56 82 THR A CA 1
ATOM 663 C C . THR A 1 82 ? 14.759 -3.853 -16.385 1.00 89.56 82 THR A C 1
ATOM 665 O O . THR A 1 82 ? 15.604 -4.289 -17.164 1.00 89.56 82 THR A O 1
ATOM 668 N N . ASN A 1 83 ? 14.689 -4.263 -15.118 1.00 88.81 83 ASN A N 1
ATOM 669 C CA . ASN A 1 83 ? 15.596 -5.215 -14.498 1.00 88.81 83 ASN A CA 1
ATOM 670 C C . ASN A 1 83 ? 14.819 -6.232 -13.652 1.00 88.81 83 ASN A C 1
ATOM 672 O O . ASN A 1 83 ? 14.539 -6.021 -12.472 1.00 88.81 83 ASN A O 1
ATOM 676 N N . ALA A 1 84 ? 14.562 -7.407 -14.230 1.00 81.81 84 ALA A N 1
ATOM 677 C CA . ALA A 1 84 ? 13.857 -8.496 -13.551 1.00 81.81 84 ALA A CA 1
ATOM 678 C C . ALA A 1 84 ? 14.576 -9.035 -12.293 1.00 81.81 84 AL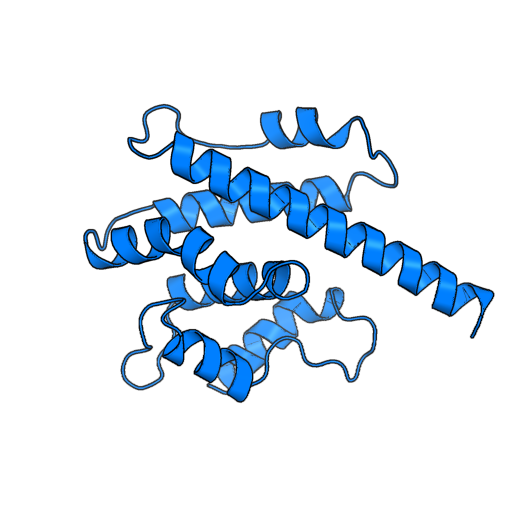A A C 1
ATOM 680 O O . ALA A 1 84 ? 13.965 -9.768 -11.518 1.00 81.81 84 ALA A O 1
ATOM 681 N N . LYS A 1 85 ? 15.862 -8.707 -12.097 1.00 87.06 85 LYS A N 1
ATOM 682 C CA . LYS A 1 85 ? 16.660 -9.075 -10.914 1.00 87.06 85 LYS A CA 1
ATOM 683 C C . LYS A 1 85 ? 16.826 -7.920 -9.919 1.00 87.06 85 LYS A C 1
ATOM 685 O O . LYS A 1 85 ? 17.607 -8.060 -8.978 1.00 87.06 85 LYS A O 1
ATOM 690 N N . SER A 1 86 ? 16.156 -6.785 -10.136 1.00 90.56 86 SER A N 1
ATOM 691 C CA . SER A 1 86 ? 16.158 -5.682 -9.175 1.00 90.56 86 SER A CA 1
ATOM 692 C C . SER A 1 86 ? 15.690 -6.179 -7.808 1.00 90.56 86 SER A C 1
ATOM 694 O O . SER A 1 86 ? 14.729 -6.940 -7.721 1.00 90.56 86 SER A O 1
ATOM 696 N N . LYS A 1 87 ? 16.388 -5.741 -6.757 1.00 92.44 87 LYS A N 1
ATOM 697 C CA . LYS A 1 87 ? 16.035 -6.009 -5.357 1.00 92.44 87 LYS A CA 1
ATOM 698 C C . LYS A 1 87 ? 15.378 -4.811 -4.675 1.00 92.44 87 LYS A C 1
ATOM 700 O O . LYS A 1 87 ? 15.135 -4.844 -3.473 1.00 92.44 87 LYS A O 1
ATOM 705 N N . THR A 1 88 ? 15.131 -3.731 -5.411 1.00 93.62 88 THR A N 1
ATOM 706 C CA . THR A 1 88 ? 14.677 -2.457 -4.843 1.00 93.62 88 THR A CA 1
ATOM 707 C C . THR A 1 88 ? 13.348 -2.602 -4.121 1.00 93.62 88 THR A C 1
ATOM 709 O O . THR A 1 88 ? 13.200 -2.113 -3.004 1.00 93.62 88 THR A O 1
ATOM 712 N N . LEU A 1 89 ? 12.388 -3.322 -4.711 1.00 95.94 89 LEU A N 1
ATOM 713 C CA . LEU A 1 89 ? 11.106 -3.565 -4.052 1.00 95.94 89 LEU A CA 1
ATOM 714 C C . LEU A 1 89 ? 11.281 -4.408 -2.786 1.00 95.94 89 LEU A C 1
ATOM 716 O O . LEU A 1 89 ? 10.639 -4.121 -1.781 1.00 95.94 89 LEU A O 1
ATOM 720 N N . GLU A 1 90 ? 12.125 -5.437 -2.816 1.00 96.00 90 GLU A N 1
ATOM 721 C CA . GLU A 1 90 ? 12.408 -6.272 -1.653 1.00 96.00 90 GLU A CA 1
ATOM 722 C C . GLU A 1 90 ? 13.022 -5.461 -0.513 1.00 96.00 90 GLU A C 1
ATOM 724 O O . GLU A 1 90 ? 12.561 -5.610 0.615 1.00 96.00 90 GLU A O 1
ATOM 729 N N . VAL A 1 91 ? 13.991 -4.588 -0.812 1.00 95.75 91 VAL A N 1
ATOM 730 C CA . VAL A 1 91 ? 14.642 -3.700 0.167 1.00 95.75 91 VAL A CA 1
ATOM 731 C C . VAL A 1 91 ? 13.644 -2.698 0.742 1.00 95.75 91 VAL A C 1
ATOM 733 O O . VAL A 1 91 ? 13.563 -2.544 1.960 1.00 95.75 91 VAL A O 1
ATOM 736 N N . VAL A 1 92 ? 12.837 -2.047 -0.102 1.00 96.50 92 VAL A N 1
ATOM 737 C CA . VAL A 1 92 ? 11.783 -1.132 0.366 1.00 96.50 92 VAL A CA 1
ATOM 738 C C . VAL A 1 92 ? 10.782 -1.883 1.244 1.00 96.50 92 VAL A C 1
ATOM 740 O O . VAL A 1 92 ? 10.415 -1.410 2.316 1.00 96.50 92 VAL A O 1
ATOM 743 N N . TYR A 1 93 ? 10.349 -3.071 0.821 1.00 97.19 93 TYR A N 1
ATOM 744 C CA . TYR A 1 93 ? 9.350 -3.850 1.541 1.00 97.19 93 TYR A CA 1
ATOM 745 C C . TYR A 1 93 ? 9.876 -4.396 2.877 1.00 97.19 93 TYR A C 1
ATOM 747 O O . TYR A 1 93 ? 9.149 -4.353 3.868 1.00 97.19 93 TYR A O 1
ATOM 755 N N . SER A 1 94 ? 11.117 -4.886 2.949 1.00 95.69 94 SER A N 1
ATOM 756 C CA . SER A 1 94 ? 11.704 -5.363 4.209 1.00 95.69 94 SER A CA 1
ATOM 757 C C . SER A 1 94 ? 11.853 -4.227 5.216 1.00 95.69 94 SER A C 1
ATOM 759 O O . SER A 1 94 ? 11.410 -4.366 6.357 1.00 95.69 94 SER A O 1
ATOM 761 N N . ASN A 1 95 ? 12.379 -3.082 4.779 1.00 94.00 95 ASN A N 1
ATOM 762 C CA . ASN A 1 95 ? 12.523 -1.893 5.614 1.00 94.00 95 ASN A CA 1
ATOM 763 C C . ASN A 1 95 ? 11.164 -1.339 6.056 1.00 94.00 95 ASN A C 1
ATOM 765 O O . ASN A 1 95 ? 10.974 -1.006 7.224 1.00 94.00 95 ASN A O 1
ATOM 769 N N . PHE A 1 96 ? 10.169 -1.355 5.171 1.00 93.75 96 PHE A N 1
ATOM 770 C CA . PHE A 1 96 ? 8.789 -1.040 5.520 1.00 93.75 96 PHE A CA 1
ATOM 771 C C . PHE A 1 96 ? 8.239 -1.923 6.654 1.00 93.75 96 PHE A C 1
ATOM 773 O O . PHE A 1 96 ? 7.586 -1.418 7.569 1.00 93.75 96 PHE A O 1
ATOM 780 N N . LEU A 1 97 ? 8.513 -3.231 6.641 1.00 91.69 97 LEU A N 1
ATOM 781 C CA . LEU A 1 97 ? 8.090 -4.128 7.722 1.00 91.69 97 LEU A CA 1
ATOM 782 C C . LEU A 1 97 ? 8.821 -3.842 9.042 1.00 91.69 97 LEU A C 1
ATOM 784 O O . LEU A 1 97 ? 8.200 -3.947 10.103 1.00 91.69 97 LEU A O 1
ATOM 788 N N . ILE A 1 98 ? 10.101 -3.459 8.986 1.00 89.31 98 ILE A N 1
ATOM 789 C CA . ILE A 1 98 ? 10.864 -3.015 10.163 1.00 89.31 98 ILE A CA 1
ATOM 790 C C . ILE A 1 98 ? 10.208 -1.766 10.756 1.00 89.31 98 ILE A C 1
ATOM 792 O O . ILE A 1 98 ? 9.830 -1.790 11.925 1.00 89.31 98 ILE A O 1
ATOM 796 N N . ILE A 1 99 ? 9.954 -0.739 9.938 1.00 85.75 99 ILE A N 1
ATOM 797 C CA . ILE A 1 99 ? 9.255 0.494 10.340 1.00 85.75 99 ILE A CA 1
ATOM 798 C C . ILE A 1 99 ? 7.924 0.168 11.027 1.00 85.75 99 ILE A C 1
ATOM 800 O O . ILE A 1 99 ? 7.649 0.637 12.133 1.00 85.75 99 ILE A O 1
ATOM 804 N N . GLN A 1 100 ? 7.098 -0.674 10.398 1.00 84.12 100 GLN A N 1
ATOM 805 C CA . GLN A 1 100 ? 5.808 -1.067 10.962 1.00 84.12 100 GLN A CA 1
ATOM 806 C C . GLN A 1 100 ? 5.939 -1.763 12.315 1.00 84.12 100 GLN A C 1
ATOM 808 O O . GLN A 1 100 ? 5.089 -1.565 13.187 1.00 84.12 100 GLN A O 1
ATOM 813 N N . LYS A 1 101 ? 6.950 -2.618 12.481 1.00 83.38 101 LYS A N 1
ATOM 814 C CA . LYS A 1 101 ? 7.197 -3.318 13.740 1.00 83.38 101 LYS A CA 1
ATOM 815 C C . LYS A 1 101 ? 7.646 -2.331 14.816 1.00 83.38 101 LYS A C 1
ATOM 817 O O . LYS A 1 101 ? 7.048 -2.336 15.887 1.00 83.38 101 LYS A O 1
ATOM 822 N N . SER A 1 102 ? 8.605 -1.461 14.501 1.00 79.38 102 SER A N 1
ATOM 823 C CA . SER A 1 102 ? 9.157 -0.466 15.425 1.00 79.38 102 SER A CA 1
ATOM 824 C C . SER A 1 102 ? 8.088 0.497 15.945 1.00 79.38 102 SER A C 1
ATOM 826 O O . SER A 1 102 ? 7.973 0.682 17.155 1.00 79.38 102 SER A O 1
ATOM 828 N N . ILE A 1 103 ? 7.235 1.029 15.059 1.00 75.38 103 ILE A N 1
ATOM 829 C CA . ILE A 1 103 ? 6.152 1.952 15.446 1.00 75.38 103 ILE A CA 1
ATOM 830 C C . ILE A 1 103 ? 5.095 1.253 16.313 1.00 75.38 103 ILE A C 1
ATOM 832 O O . ILE A 1 103 ? 4.553 1.853 17.236 1.00 75.38 103 ILE A O 1
ATOM 836 N N . LYS A 1 104 ? 4.797 -0.029 16.055 1.00 72.38 104 LYS A N 1
ATOM 837 C CA . LYS A 1 104 ? 3.858 -0.793 16.895 1.00 72.38 104 LYS A CA 1
ATOM 838 C C . LYS A 1 104 ? 4.395 -1.052 18.301 1.00 72.38 104 LYS A C 1
ATOM 840 O O . LYS A 1 104 ? 3.592 -1.136 19.223 1.00 72.38 104 LYS A O 1
ATOM 845 N N . THR A 1 105 ? 5.705 -1.243 18.451 1.00 67.19 105 THR A N 1
ATOM 846 C CA . THR A 1 105 ? 6.340 -1.520 19.750 1.00 67.19 105 THR A CA 1
ATOM 847 C C . THR A 1 105 ? 6.602 -0.264 20.572 1.00 67.19 105 THR A C 1
ATOM 849 O O . THR A 1 105 ? 6.657 -0.354 21.794 1.00 67.19 105 THR A O 1
ATOM 852 N N . SER A 1 106 ? 6.748 0.901 19.936 1.00 64.62 106 SER A N 1
ATOM 853 C CA . SER A 1 106 ? 6.858 2.178 20.640 1.00 64.62 106 SER A CA 1
ATOM 854 C C . SER A 1 106 ? 5.469 2.637 21.090 1.00 64.62 106 SER A C 1
ATOM 856 O O . SER A 1 106 ? 4.811 3.426 20.411 1.00 64.62 106 SER A O 1
ATOM 858 N N . GLU A 1 107 ? 4.977 2.124 22.215 1.00 52.25 107 GLU A N 1
ATOM 859 C CA . GLU A 1 107 ? 3.806 2.706 22.872 1.00 52.25 107 GLU A CA 1
ATOM 860 C C . GLU A 1 107 ? 4.070 4.206 23.122 1.00 52.25 107 GLU A C 1
ATOM 862 O O . GLU A 1 107 ? 4.941 4.569 23.905 1.00 52.25 107 GLU A O 1
ATOM 867 N N . LEU A 1 108 ? 3.339 5.091 22.429 1.00 48.28 108 LEU A N 1
ATOM 868 C CA . LEU A 1 108 ? 3.195 6.517 22.780 1.00 48.28 108 LEU A CA 1
ATOM 869 C C . LEU A 1 108 ? 4.485 7.378 22.827 1.00 48.28 108 LEU A C 1
ATOM 871 O O . LEU A 1 108 ? 4.541 8.361 23.560 1.00 48.28 108 LEU A O 1
ATOM 875 N N . GLY A 1 109 ? 5.505 7.087 22.015 1.00 50.22 109 GLY A N 1
ATOM 876 C CA . GLY A 1 109 ? 6.760 7.859 21.973 1.00 50.22 109 GLY A CA 1
ATOM 877 C C . GLY A 1 109 ? 6.989 8.641 20.674 1.00 50.22 109 GLY A C 1
ATOM 878 O O . GLY A 1 109 ? 7.934 8.338 19.950 1.00 50.22 109 GLY A O 1
ATOM 879 N N . HIS A 1 110 ? 6.160 9.646 20.365 1.00 54.22 110 HIS A N 1
ATOM 880 C CA . HIS A 1 110 ? 6.185 10.386 19.084 1.00 54.22 110 HIS A CA 1
ATOM 881 C C . HIS A 1 110 ? 7.495 11.148 18.757 1.00 54.22 110 HIS A C 1
ATOM 883 O O . HIS A 1 110 ? 7.637 11.624 17.635 1.00 54.22 110 HIS A O 1
ATOM 889 N N . SER A 1 111 ? 8.478 11.245 19.665 1.00 47.41 111 SER A N 1
ATOM 890 C CA . SER A 1 111 ? 9.754 11.943 19.400 1.00 47.41 111 SER A CA 1
ATOM 891 C C . SER A 1 111 ? 11.004 11.049 19.339 1.00 47.41 111 SER A C 1
ATOM 893 O O . SER A 1 111 ? 11.955 11.409 18.649 1.00 47.41 111 SER A O 1
ATOM 895 N N . LEU A 1 112 ? 11.020 9.869 19.980 1.00 46.78 112 LEU A N 1
ATOM 896 C CA . LEU A 1 112 ? 12.165 8.935 19.919 1.00 46.78 112 LEU A CA 1
ATOM 897 C C . LEU A 1 112 ? 12.132 8.011 18.691 1.00 46.78 112 LEU A C 1
ATOM 899 O O . LEU A 1 112 ? 13.165 7.466 18.299 1.00 46.78 112 LEU A O 1
ATOM 903 N N . ALA A 1 113 ? 10.959 7.850 18.074 1.00 55.00 113 ALA A N 1
ATOM 904 C CA . ALA A 1 113 ? 10.741 6.871 17.019 1.00 55.00 113 ALA A CA 1
ATOM 905 C C . ALA A 1 113 ? 11.565 7.156 15.752 1.00 55.00 113 ALA A C 1
ATOM 907 O O . ALA A 1 113 ? 12.109 6.226 15.177 1.00 55.00 113 ALA A O 1
ATOM 908 N N . ASN A 1 114 ? 11.742 8.414 15.333 1.00 59.00 114 ASN A N 1
ATOM 909 C CA . ASN A 1 114 ? 12.387 8.705 14.043 1.00 59.00 114 ASN A CA 1
ATOM 910 C C . ASN A 1 114 ? 13.863 8.291 13.997 1.00 59.00 114 ASN A C 1
ATOM 912 O O . ASN A 1 114 ? 14.287 7.673 13.025 1.00 59.00 114 ASN A O 1
ATOM 916 N N . LYS A 1 115 ? 14.638 8.576 15.052 1.00 61.62 115 LYS A N 1
ATOM 917 C CA . LYS A 1 115 ? 16.062 8.214 15.093 1.00 61.62 115 LYS A CA 1
ATOM 918 C C . LYS A 1 115 ? 16.256 6.698 15.207 1.00 61.62 115 LYS A C 1
ATOM 920 O O . LYS A 1 115 ? 17.043 6.137 14.460 1.00 61.62 115 LYS A O 1
ATOM 925 N N . GLN A 1 116 ? 15.470 6.034 16.057 1.00 63.47 116 GLN A N 1
ATOM 926 C CA . GLN A 1 116 ? 15.512 4.574 16.205 1.00 63.47 116 GLN A CA 1
ATOM 927 C C . GLN A 1 116 ? 15.027 3.838 14.951 1.00 63.47 116 GLN A C 1
ATOM 929 O O . GLN A 1 116 ? 15.552 2.785 14.610 1.00 63.47 116 GLN A O 1
ATOM 934 N N . ILE A 1 117 ? 14.023 4.381 14.256 1.00 69.25 117 ILE A N 1
ATOM 935 C CA . ILE A 1 117 ? 13.540 3.822 12.994 1.00 69.25 117 ILE A CA 1
ATOM 936 C C . ILE A 1 117 ? 14.624 3.935 11.929 1.00 69.25 117 ILE A C 1
ATOM 938 O O . ILE A 1 117 ? 14.884 2.936 11.272 1.00 69.25 117 ILE A O 1
ATOM 942 N N . LEU A 1 118 ? 15.263 5.104 11.791 1.00 69.06 118 LEU A N 1
ATOM 943 C CA . LEU A 1 118 ? 16.349 5.318 10.831 1.00 69.06 118 LEU A CA 1
ATOM 944 C C . LEU A 1 118 ? 17.554 4.409 11.117 1.00 69.06 118 LEU A C 1
ATOM 946 O O . LEU A 1 118 ? 18.084 3.812 10.189 1.00 69.06 118 LEU A O 1
ATOM 950 N N . GLU A 1 119 ? 17.935 4.239 12.385 1.00 70.69 119 GLU A N 1
ATOM 951 C CA . GLU A 1 119 ? 19.006 3.317 12.802 1.00 70.69 119 GLU A CA 1
ATOM 952 C C . GLU A 1 119 ? 18.657 1.836 12.571 1.00 70.69 119 GLU A C 1
ATOM 954 O O . GLU A 1 119 ? 19.552 1.007 12.428 1.00 70.69 119 GLU A O 1
ATOM 959 N N . ALA A 1 120 ? 17.367 1.489 12.526 1.00 75.56 120 ALA A N 1
ATOM 960 C CA . ALA A 1 120 ? 16.905 0.130 12.257 1.00 75.56 120 ALA A CA 1
ATOM 961 C C . ALA A 1 120 ? 16.781 -0.187 10.757 1.00 75.56 120 ALA A C 1
ATOM 963 O O . ALA A 1 120 ? 16.514 -1.343 10.414 1.00 75.56 120 ALA A O 1
ATOM 964 N N .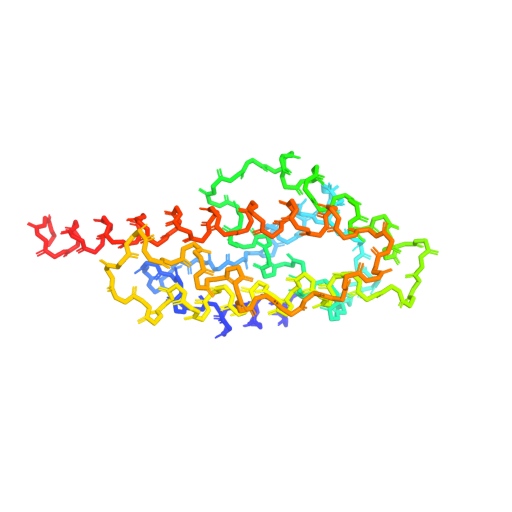 LEU A 1 121 ? 16.922 0.807 9.872 1.00 83.38 121 LEU A N 1
ATOM 965 C CA . LEU A 1 121 ? 16.870 0.574 8.433 1.00 83.38 121 LEU A CA 1
ATOM 966 C C . LEU A 1 121 ? 18.133 -0.164 7.982 1.00 83.38 121 LEU A C 1
ATOM 968 O O . LEU A 1 121 ? 19.254 0.285 8.199 1.00 83.38 121 LEU A O 1
ATOM 972 N N . ASP A 1 122 ? 17.930 -1.291 7.311 1.00 85.50 122 ASP A N 1
ATOM 973 C CA . ASP A 1 122 ? 18.983 -2.110 6.720 1.00 85.50 122 ASP A CA 1
ATOM 974 C C . ASP A 1 122 ? 19.007 -1.837 5.213 1.00 85.50 122 ASP A C 1
ATOM 976 O O . ASP A 1 122 ? 18.315 -2.488 4.418 1.00 85.50 122 ASP A O 1
ATOM 980 N N . ILE A 1 123 ? 19.712 -0.769 4.832 1.00 85.75 123 ILE A N 1
ATOM 981 C CA . ILE A 1 123 ? 1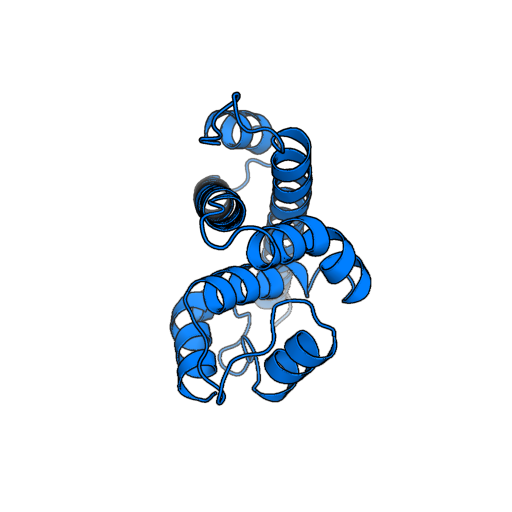9.861 -0.321 3.443 1.00 85.75 123 ILE A CA 1
ATOM 982 C C . ILE A 1 123 ? 21.344 -0.353 3.086 1.00 85.75 123 ILE A C 1
ATOM 984 O O . ILE A 1 123 ? 22.164 0.320 3.712 1.00 85.75 123 ILE A O 1
ATOM 988 N N . ASP A 1 124 ? 21.678 -1.110 2.042 1.00 88.31 124 ASP A N 1
ATOM 989 C CA . ASP A 1 124 ? 23.022 -1.137 1.473 1.00 88.31 124 ASP A CA 1
ATOM 990 C C . ASP A 1 124 ? 23.355 0.229 0.850 1.00 88.31 124 ASP A C 1
ATOM 992 O O . ASP A 1 124 ? 22.807 0.623 -0.182 1.00 88.31 124 ASP A O 1
ATOM 996 N N . GLN A 1 125 ? 24.290 0.936 1.485 1.00 87.94 125 GLN A N 1
ATOM 997 C CA . GLN A 1 125 ? 24.727 2.281 1.103 1.00 87.94 125 GLN A CA 1
ATOM 998 C C . GLN A 1 125 ? 25.397 2.343 -0.280 1.00 87.94 125 GLN A C 1
ATOM 1000 O O . GLN A 1 125 ? 25.570 3.424 -0.837 1.00 87.94 125 GLN A O 1
ATOM 1005 N N . SER A 1 126 ? 25.754 1.198 -0.869 1.00 88.38 126 SER A N 1
ATOM 1006 C CA . SER A 1 126 ? 26.320 1.117 -2.220 1.00 88.38 126 SER A CA 1
ATOM 1007 C C . SER A 1 126 ? 25.265 1.059 -3.336 1.00 88.38 126 SER A C 1
ATOM 1009 O O . SER A 1 126 ? 25.608 1.106 -4.524 1.00 88.38 126 SER A O 1
ATOM 1011 N N . MET A 1 127 ? 23.974 0.966 -2.992 1.00 89.31 127 MET A N 1
ATOM 1012 C CA . MET A 1 127 ? 22.892 0.908 -3.975 1.00 89.31 127 MET A CA 1
ATOM 1013 C C . MET A 1 127 ? 22.797 2.206 -4.787 1.00 89.31 127 MET A C 1
ATOM 1015 O O . MET A 1 127 ? 22.653 3.299 -4.249 1.00 89.31 127 MET A O 1
ATOM 1019 N N . LYS A 1 128 ? 22.783 2.081 -6.121 1.00 89.69 128 LYS A N 1
ATOM 1020 C CA . LYS A 1 128 ? 22.738 3.226 -7.054 1.00 89.69 128 LYS A CA 1
ATOM 1021 C C . LYS A 1 128 ? 21.520 4.141 -6.881 1.00 89.69 128 LYS A C 1
ATOM 1023 O O . LYS A 1 128 ? 21.550 5.281 -7.320 1.00 89.69 128 LYS A O 1
ATOM 1028 N N . ASN A 1 129 ? 20.438 3.621 -6.317 1.00 89.88 129 ASN A N 1
ATOM 1029 C CA . ASN A 1 129 ? 19.147 4.283 -6.150 1.00 89.88 129 ASN A CA 1
ATOM 1030 C C . ASN A 1 129 ? 18.815 4.554 -4.672 1.00 89.88 129 ASN A C 1
ATOM 1032 O O . ASN A 1 129 ? 17.640 4.702 -4.335 1.00 89.88 129 ASN A O 1
ATOM 1036 N N . ILE A 1 130 ? 19.825 4.612 -3.798 1.00 91.19 130 ILE A N 1
ATOM 1037 C CA . ILE A 1 130 ? 19.635 4.769 -2.354 1.00 91.19 130 ILE A CA 1
ATOM 1038 C C . ILE A 1 130 ? 18.760 5.968 -1.980 1.00 91.19 130 ILE A C 1
ATOM 1040 O O . ILE A 1 130 ? 17.768 5.783 -1.287 1.00 91.19 130 ILE A O 1
ATOM 1044 N N . GLU A 1 131 ? 19.029 7.154 -2.524 1.00 90.75 131 GLU A N 1
ATOM 1045 C CA . GLU A 1 131 ? 18.249 8.363 -2.222 1.00 90.75 131 GLU A CA 1
ATOM 1046 C C . GLU A 1 131 ? 16.761 8.180 -2.573 1.00 90.75 131 GLU A C 1
ATOM 1048 O O . GLU A 1 131 ? 15.858 8.607 -1.855 1.00 90.75 131 GLU A O 1
ATOM 1053 N N . THR A 1 132 ? 16.476 7.478 -3.675 1.00 93.06 132 THR A N 1
ATOM 1054 C CA . THR A 1 132 ? 15.097 7.155 -4.064 1.00 93.06 132 THR A CA 1
ATOM 1055 C C . THR A 1 132 ? 14.449 6.197 -3.064 1.00 93.06 132 THR A C 1
ATOM 1057 O O . THR A 1 132 ? 13.290 6.390 -2.696 1.00 93.06 132 THR A O 1
ATOM 1060 N N . ILE A 1 133 ? 15.181 5.179 -2.606 1.00 93.12 133 ILE A N 1
ATOM 1061 C CA . ILE A 1 133 ? 14.709 4.229 -1.589 1.00 93.12 133 ILE A CA 1
ATOM 1062 C C . ILE A 1 133 ? 14.421 4.958 -0.274 1.00 93.12 133 ILE A C 1
ATOM 1064 O O . ILE A 1 133 ? 13.348 4.767 0.297 1.00 93.12 133 ILE A O 1
ATOM 1068 N N . GLU A 1 134 ? 15.329 5.820 0.177 1.00 90.19 134 GLU A N 1
ATOM 1069 C CA . GLU A 1 134 ? 15.191 6.605 1.407 1.00 90.19 134 GLU A CA 1
ATOM 1070 C C . GLU A 1 134 ? 13.975 7.533 1.354 1.00 90.19 134 GLU A C 1
ATOM 1072 O O . GLU A 1 134 ? 13.158 7.526 2.276 1.00 90.19 134 GLU A O 1
ATOM 1077 N N . ASN A 1 135 ? 13.780 8.252 0.245 1.00 91.81 135 ASN A N 1
ATOM 1078 C CA . ASN A 1 135 ? 12.613 9.113 0.050 1.00 91.81 135 ASN A CA 1
ATOM 1079 C C . ASN A 1 135 ? 11.297 8.320 0.057 1.00 91.81 135 ASN A C 1
ATOM 1081 O O . ASN A 1 135 ? 10.311 8.749 0.663 1.00 91.81 135 ASN A O 1
ATOM 1085 N N . ILE A 1 136 ? 11.273 7.136 -0.564 1.00 94.88 136 ILE A N 1
ATOM 1086 C CA . ILE A 1 136 ? 10.096 6.259 -0.524 1.00 94.88 136 ILE A CA 1
ATOM 1087 C C . ILE A 1 136 ? 9.823 5.789 0.908 1.00 94.88 136 ILE A C 1
ATOM 1089 O O . ILE A 1 136 ? 8.676 5.822 1.362 1.00 94.88 136 ILE A O 1
ATOM 1093 N N . LEU A 1 137 ? 10.859 5.371 1.636 1.00 92.50 137 LEU A N 1
ATOM 1094 C CA . LEU A 1 137 ? 10.734 4.924 3.022 1.00 92.50 137 LEU A CA 1
ATOM 1095 C C . LEU A 1 137 ? 10.273 6.052 3.946 1.00 92.50 137 LEU A C 1
ATOM 1097 O O . LEU A 1 137 ? 9.423 5.804 4.799 1.00 92.50 137 LEU A O 1
ATOM 1101 N N . LEU A 1 138 ? 10.733 7.287 3.739 1.00 90.19 138 LEU A N 1
ATOM 1102 C CA . LEU A 1 138 ? 10.263 8.456 4.482 1.00 90.19 138 LEU A CA 1
ATOM 1103 C C . LEU A 1 138 ? 8.750 8.658 4.316 1.00 90.19 138 LEU A C 1
ATOM 1105 O O . LEU A 1 138 ? 8.031 8.801 5.307 1.00 90.19 138 LEU A O 1
ATOM 1109 N N . VAL A 1 139 ? 8.240 8.596 3.084 1.00 93.19 139 VAL A N 1
ATOM 1110 C CA . VAL A 1 139 ? 6.793 8.695 2.828 1.00 93.19 139 VAL A CA 1
ATOM 1111 C C . VAL A 1 139 ? 6.033 7.543 3.492 1.00 93.19 139 VAL A C 1
ATOM 1113 O O . VAL A 1 139 ? 4.963 7.756 4.068 1.00 93.19 139 VAL A O 1
ATOM 1116 N N . LEU A 1 140 ? 6.586 6.326 3.476 1.00 92.75 140 LEU A N 1
ATOM 1117 C CA . LEU A 1 140 ? 5.979 5.175 4.148 1.00 92.75 140 LEU A CA 1
ATOM 1118 C C . LEU A 1 140 ? 5.939 5.342 5.671 1.00 92.75 140 LEU A C 1
ATOM 1120 O O . LEU A 1 140 ? 4.917 5.020 6.278 1.00 92.75 140 LEU A O 1
ATOM 1124 N N . ILE A 1 141 ? 6.997 5.873 6.285 1.00 88.25 141 ILE A N 1
ATOM 1125 C CA . ILE A 1 141 ? 7.043 6.192 7.720 1.00 88.25 141 ILE A CA 1
ATOM 1126 C C . ILE A 1 141 ? 5.915 7.166 8.075 1.00 88.25 141 ILE A C 1
ATOM 1128 O O . ILE A 1 141 ? 5.105 6.878 8.960 1.00 88.25 141 ILE A O 1
ATOM 1132 N N . LEU A 1 142 ? 5.806 8.275 7.339 1.00 87.94 142 LEU A N 1
ATOM 1133 C CA . LEU A 1 142 ? 4.776 9.295 7.561 1.00 87.94 142 LEU A CA 1
ATOM 1134 C C . LEU A 1 142 ? 3.359 8.728 7.397 1.00 87.94 142 LEU A C 1
ATOM 1136 O O . LEU A 1 142 ? 2.480 8.992 8.221 1.00 87.94 142 LEU A O 1
ATOM 1140 N N . ALA A 1 143 ? 3.134 7.887 6.385 1.00 92.06 143 ALA A N 1
ATOM 1141 C CA . ALA A 1 143 ? 1.843 7.234 6.184 1.00 92.06 143 ALA A CA 1
ATOM 1142 C C . ALA A 1 143 ? 1.491 6.263 7.326 1.00 92.06 143 ALA A C 1
ATOM 1144 O O . ALA A 1 143 ? 0.328 6.170 7.731 1.00 92.06 143 ALA A O 1
ATOM 1145 N N . ILE A 1 144 ? 2.468 5.535 7.877 1.00 88.19 144 ILE A N 1
ATOM 1146 C CA . ILE A 1 144 ? 2.236 4.661 9.035 1.00 88.19 144 ILE A CA 1
ATOM 1147 C C . ILE A 1 144 ? 1.925 5.474 10.294 1.00 88.19 144 ILE A C 1
ATOM 1149 O O . ILE A 1 144 ? 1.001 5.095 11.022 1.00 88.19 144 ILE A O 1
ATOM 1153 N N . PHE A 1 145 ? 2.611 6.594 10.530 1.00 85.81 145 PHE A N 1
ATOM 1154 C CA . PHE A 1 145 ? 2.279 7.494 11.639 1.00 85.81 145 PHE A CA 1
ATOM 1155 C C . PHE A 1 145 ? 0.859 8.043 11.520 1.00 85.81 145 PHE A C 1
ATOM 1157 O O . PHE A 1 145 ? 0.064 7.841 12.436 1.00 85.81 145 PHE A O 1
ATOM 1164 N N . SER A 1 146 ? 0.496 8.602 10.363 1.00 90.38 146 SER A N 1
ATOM 1165 C CA . SER A 1 146 ? -0.851 9.134 10.119 1.00 90.38 146 SER A CA 1
ATOM 1166 C C . SER A 1 146 ? -1.944 8.085 10.367 1.00 90.38 146 SER A C 1
ATOM 1168 O O . SER A 1 146 ? -2.938 8.342 11.048 1.00 90.38 146 SER A O 1
ATOM 1170 N N . ASN A 1 147 ? -1.742 6.850 9.893 1.00 89.69 147 ASN A N 1
ATOM 1171 C CA . ASN A 1 147 ? -2.679 5.756 10.154 1.00 89.69 147 ASN A CA 1
ATOM 1172 C C . ASN A 1 147 ? -2.743 5.366 11.638 1.00 89.69 147 ASN A C 1
ATOM 1174 O O . ASN A 1 147 ? -3.807 4.984 12.125 1.00 89.69 147 ASN A O 1
ATOM 1178 N N . THR A 1 148 ? -1.623 5.428 12.354 1.00 86.12 148 THR A N 1
ATOM 1179 C CA . THR A 1 148 ? -1.565 5.108 13.786 1.00 86.12 148 THR A CA 1
ATOM 1180 C C . THR A 1 148 ? -2.322 6.151 14.600 1.00 86.12 148 THR A C 1
ATOM 1182 O O . THR A 1 148 ? -3.189 5.785 15.392 1.00 86.12 148 THR A O 1
ATOM 1185 N N . GLU A 1 149 ? -2.079 7.435 14.344 1.00 86.62 149 GLU A N 1
ATOM 1186 C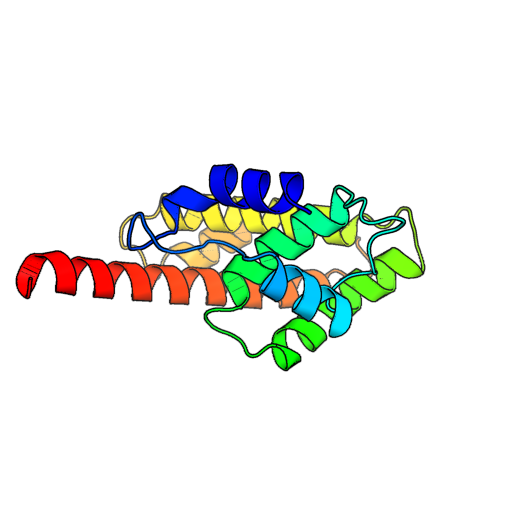 CA . GLU A 1 149 ? -2.785 8.557 14.975 1.00 86.62 149 GLU A CA 1
ATOM 1187 C C . GLU A 1 149 ? -4.285 8.507 14.691 1.00 86.62 149 GLU A C 1
ATOM 1189 O O . GLU A 1 149 ? -5.096 8.592 15.616 1.00 86.62 149 GLU A O 1
ATOM 1194 N N . LYS A 1 150 ? -4.666 8.249 13.432 1.00 90.19 150 LYS A N 1
ATOM 1195 C CA . LYS A 1 150 ? -6.065 8.030 13.055 1.00 90.19 150 LYS A CA 1
ATOM 1196 C C . LYS A 1 150 ? -6.698 6.922 13.897 1.00 90.19 150 LYS A C 1
ATOM 1198 O O . LYS A 1 150 ? -7.769 7.122 14.461 1.00 90.19 150 LYS A O 1
ATOM 1203 N N . ARG A 1 151 ? -6.036 5.768 14.027 1.00 87.00 151 ARG A N 1
ATOM 1204 C CA . ARG A 1 151 ? -6.554 4.639 14.819 1.00 87.00 151 ARG A CA 1
ATOM 1205 C C . ARG A 1 151 ? -6.656 4.958 16.307 1.00 87.00 151 ARG A C 1
ATOM 1207 O O . ARG A 1 151 ? -7.573 4.468 16.959 1.00 87.00 151 ARG A O 1
ATOM 1214 N N . LEU A 1 152 ? -5.729 5.740 16.856 1.00 87.62 152 LEU A N 1
ATOM 1215 C CA . LEU A 1 152 ? -5.808 6.195 18.244 1.00 87.62 152 LEU A CA 1
ATOM 1216 C C . LEU A 1 152 ? -7.029 7.098 18.449 1.00 87.62 152 LEU A C 1
ATOM 1218 O O . LEU A 1 152 ? -7.807 6.850 19.368 1.00 87.62 152 LEU A O 1
ATOM 1222 N N . ALA A 1 153 ? -7.255 8.065 17.558 1.00 90.50 153 ALA A N 1
ATOM 1223 C CA . ALA A 1 153 ? -8.444 8.915 17.598 1.00 90.50 153 ALA A CA 1
ATOM 1224 C C . ALA A 1 153 ? -9.741 8.094 17.482 1.00 90.50 153 ALA A C 1
ATOM 1226 O O . ALA A 1 153 ? -10.674 8.285 18.260 1.00 90.50 153 ALA A O 1
ATOM 1227 N N . GLU A 1 154 ? -9.785 7.124 16.565 1.00 91.12 154 GLU A N 1
ATOM 1228 C CA . GLU A 1 154 ? -10.923 6.212 16.409 1.00 91.12 154 GLU A CA 1
ATOM 1229 C C . GLU A 1 154 ? -11.184 5.382 17.672 1.00 91.12 154 GLU A C 1
ATOM 1231 O O . GLU A 1 154 ? -12.337 5.260 18.078 1.00 91.12 154 GLU A O 1
ATOM 1236 N N . LYS A 1 155 ? -10.134 4.878 18.338 1.00 88.62 155 LYS A N 1
ATOM 1237 C CA . LYS A 1 155 ? -10.265 4.176 19.624 1.00 88.62 155 LYS A CA 1
ATOM 1238 C C . LYS A 1 155 ? -10.824 5.079 20.719 1.00 88.62 155 LYS A C 1
ATOM 1240 O O . LYS A 1 155 ? -11.681 4.633 21.472 1.00 88.62 155 LYS A O 1
ATOM 1245 N N . VAL A 1 156 ? -10.365 6.329 20.815 1.00 91.25 156 VAL A N 1
ATOM 1246 C CA . VAL A 1 156 ? -10.910 7.292 21.786 1.00 91.25 156 VAL A CA 1
ATOM 1247 C C . VAL A 1 156 ? -12.395 7.532 21.514 1.00 91.25 156 VAL A C 1
ATOM 1249 O O . VAL A 1 156 ? -13.191 7.486 22.450 1.00 91.25 156 VAL A O 1
ATOM 1252 N N . LEU A 1 157 ? -12.782 7.714 20.247 1.00 94.62 157 LEU A N 1
ATOM 1253 C CA . LEU A 1 157 ? -14.184 7.862 19.852 1.00 94.62 157 LEU A CA 1
ATOM 1254 C C . LEU A 1 157 ? -15.026 6.649 20.257 1.00 94.62 157 LEU A C 1
ATOM 1256 O O . LEU A 1 157 ? -16.069 6.810 20.884 1.00 94.62 157 LEU A O 1
ATOM 1260 N N . ASP A 1 158 ? -14.551 5.447 19.935 1.00 91.31 158 ASP A N 1
ATOM 1261 C CA . ASP A 1 158 ? -15.267 4.202 20.215 1.00 91.31 158 ASP A CA 1
ATOM 1262 C C . ASP A 1 158 ? -15.321 3.871 21.724 1.00 91.31 158 ASP A C 1
ATOM 1264 O O . ASP A 1 158 ? -16.200 3.128 22.134 1.00 91.31 158 ASP A O 1
ATOM 1268 N N . MET A 1 159 ? -14.419 4.414 22.554 1.00 92.06 159 MET A N 1
ATOM 1269 C CA . MET A 1 159 ? -14.422 4.219 24.016 1.00 92.06 159 MET A CA 1
ATOM 1270 C C . MET A 1 159 ? -15.192 5.290 24.798 1.00 92.06 159 MET A C 1
ATOM 1272 O O . MET A 1 159 ? -15.576 5.043 25.941 1.00 92.06 159 MET A O 1
ATOM 1276 N N . LYS A 1 160 ? -15.300 6.514 24.267 1.00 94.69 160 LYS A N 1
ATOM 1277 C CA . LYS A 1 160 ? -15.832 7.674 25.006 1.00 94.69 160 LYS A CA 1
ATOM 1278 C C . LYS A 1 160 ? -17.173 8.181 24.487 1.00 94.69 160 LYS A C 1
ATOM 1280 O O . LYS A 1 160 ? -17.860 8.869 25.234 1.00 94.69 160 LYS A O 1
ATOM 1285 N N . PHE A 1 161 ? -17.526 7.885 23.236 1.00 92.06 161 PHE A N 1
ATOM 1286 C CA . PHE A 1 161 ? -18.685 8.483 22.561 1.00 92.06 161 PHE A CA 1
ATOM 1287 C C . PHE A 1 161 ? -19.631 7.459 21.917 1.00 92.06 161 PHE A C 1
ATOM 1289 O O . PHE A 1 161 ? -20.621 7.855 21.304 1.00 92.06 161 PHE A O 1
ATOM 1296 N N . LYS A 1 162 ? -19.337 6.164 22.033 1.00 82.19 162 LYS A N 1
ATOM 1297 C CA . LYS A 1 162 ? -20.206 5.053 21.634 1.00 82.19 162 LYS A CA 1
ATOM 1298 C C . LYS A 1 162 ? -20.332 4.085 22.796 1.00 82.19 162 LYS A C 1
ATOM 1300 O O . LYS A 1 162 ? -21.411 3.467 22.891 1.00 82.19 162 LYS A O 1
#

pLDDT: mean 88.01, std 10.76, range [46.78, 97.69]

Sequence (162 aa):
MDQVTTFMETKLSAYKRSKDDKILTKTMINNYAKAKLFPAPVKKKYNRNHLMLLVIIYHLKSVLSINDIDILLKPITTELTTNAKSKTLEVVYSNFLIIQKSIKTSELGHSLANKQILEALDIDQSMKNIETIENIL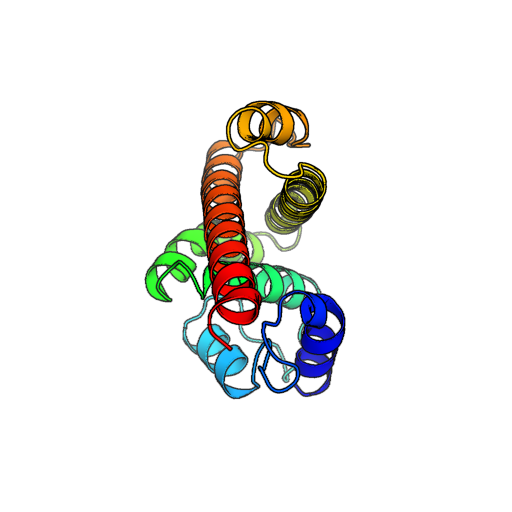LVLILAIFSNTEKRLAEKVLDMKFK

Organism: NCBI:txid1076179

InterPro domains:
  IPR014975 Protein of unknown function DUF1836 [PF08876] (1-96)
  IPR014975 Protein of unknown function DUF1836 [PTHR40056] (1-158)